Protein AF-A0A674K4E9-F1 (afdb_monomer_lite)

Foldseek 3Di:
DDDDDDDDDDPDPDVVVVVVVVVVCVVVVPPQPPPDLAACPDLVVLCVLCVSQVHHSVQQVVQPADPPPVPPCGSPGQDDPAAPVPDDPPDDHGAHPVNVQRYPVHDHPDDDPDDPVVVVCVVCVVVVVVVVVVVVCVVPPDDDPDDDDDDPDLNPQVVVPHDPVDDHDDDDDDDD

Organism: NCBI:txid2587831

Radius of gyration: 36.8 Å; chains: 1; bounding box: 87×37×95 Å

pLDDT: mean 77.24, std 19.27, range [30.05, 98.38]

InterPro domains:
  IPR008699 NADH dehydrogenase [ubiquinone] 1 beta subcomplex subunit 8 [PF05821] (41-176)
  IPR008699 NADH dehydrogenase [ubiquinone] 1 beta subcomplex subunit 8 [PTHR12840] (40-176)

Structure (mmCIF, N/CA/C/O backbone):
data_AF-A0A674K4E9-F1
#
_entry.id   AF-A0A674K4E9-F1
#
loop_
_atom_site.group_PDB
_atom_site.id
_atom_site.type_symbol
_atom_site.label_atom_id
_atom_site.label_alt_id
_atom_site.label_comp_id
_atom_site.label_asym_id
_atom_site.label_entity_id
_atom_site.label_seq_id
_atom_site.pdbx_PDB_ins_code
_atom_site.Cartn_x
_atom_site.Cartn_y
_atom_site.Cartn_z
_atom_site.occupancy
_atom_site.B_iso_or_equiv
_atom_site.auth_seq_id
_atom_site.auth_comp_id
_atom_site.auth_asym_id
_atom_site.auth_atom_id
_atom_site.pdbx_PDB_model_num
ATOM 1 N N . LEU A 1 1 ? 56.209 -7.543 24.452 1.00 41.62 1 LEU A N 1
ATOM 2 C CA . LEU A 1 1 ? 55.070 -8.383 24.880 1.00 41.62 1 LEU A CA 1
ATOM 3 C C . LEU A 1 1 ? 53.804 -7.558 24.667 1.00 41.62 1 LEU A C 1
ATOM 5 O O . LEU A 1 1 ? 53.484 -6.725 25.499 1.00 41.62 1 LEU A O 1
ATOM 9 N N . ALA A 1 2 ? 53.186 -7.684 23.493 1.00 30.05 2 ALA A N 1
ATOM 10 C CA . ALA A 1 2 ? 51.913 -7.050 23.157 1.00 30.05 2 ALA A CA 1
ATOM 11 C C . ALA A 1 2 ? 51.137 -7.984 22.217 1.00 30.05 2 ALA A C 1
ATOM 13 O O . ALA A 1 2 ? 51.723 -8.656 21.372 1.00 30.05 2 ALA A O 1
ATOM 14 N N . VAL A 1 3 ? 49.846 -8.071 22.500 1.00 39.75 3 VAL A N 1
ATOM 15 C CA . VAL A 1 3 ? 48.859 -9.106 22.167 1.00 39.75 3 VAL A CA 1
ATOM 16 C C . VAL A 1 3 ? 48.074 -8.715 20.900 1.00 39.75 3 VAL A C 1
ATOM 18 O O . VAL A 1 3 ? 48.131 -7.559 20.495 1.00 39.75 3 VAL A O 1
ATOM 21 N N . LEU A 1 4 ? 47.240 -9.652 20.411 1.00 34.41 4 LEU A N 1
ATOM 22 C CA . LEU A 1 4 ? 46.049 -9.507 19.536 1.00 34.41 4 LEU A CA 1
ATOM 23 C C . LEU A 1 4 ? 46.326 -9.838 18.058 1.00 34.41 4 LEU A C 1
ATOM 25 O O . LEU A 1 4 ? 47.346 -9.451 17.516 1.00 34.41 4 LEU A O 1
ATOM 29 N N . GLY A 1 5 ? 45.483 -10.555 17.317 1.00 30.77 5 GLY A N 1
ATOM 30 C CA . GLY A 1 5 ? 44.110 -11.005 17.529 1.00 30.77 5 GLY A CA 1
ATOM 31 C C . GLY A 1 5 ? 43.613 -11.687 16.238 1.00 30.77 5 GLY A C 1
ATOM 32 O O . GLY A 1 5 ? 44.251 -11.589 15.196 1.00 30.77 5 GLY A O 1
ATOM 33 N N . LYS A 1 6 ? 42.519 -12.440 16.341 1.00 36.50 6 LYS A N 1
ATOM 34 C CA . LYS A 1 6 ? 41.993 -13.402 15.357 1.00 36.50 6 LYS A CA 1
ATOM 35 C C . LYS A 1 6 ? 41.544 -12.793 14.015 1.00 36.50 6 LYS A C 1
ATOM 37 O O . LYS A 1 6 ? 41.179 -11.627 13.935 1.00 36.50 6 LYS A O 1
ATOM 42 N N . GLY A 1 7 ? 41.563 -13.653 12.995 1.00 35.44 7 GLY A N 1
ATOM 43 C CA . GLY A 1 7 ? 41.428 -13.341 11.578 1.00 35.44 7 GLY A CA 1
ATOM 44 C C . GLY A 1 7 ? 40.031 -13.015 11.046 1.00 35.44 7 GLY A C 1
ATOM 45 O O . GLY A 1 7 ? 39.009 -13.468 11.554 1.00 35.44 7 GLY A O 1
ATOM 46 N N . TYR A 1 8 ? 40.070 -12.287 9.935 1.00 32.56 8 TYR A N 1
ATOM 47 C CA . TYR A 1 8 ? 39.061 -12.200 8.887 1.00 32.56 8 TYR A CA 1
ATOM 48 C C . TYR A 1 8 ? 39.758 -12.611 7.585 1.00 32.56 8 TYR A C 1
ATOM 50 O O . TYR A 1 8 ? 40.782 -12.027 7.233 1.00 32.56 8 TYR A O 1
ATOM 58 N N . ILE A 1 9 ? 39.248 -13.636 6.899 1.00 30.81 9 ILE A N 1
ATOM 59 C CA . ILE A 1 9 ? 39.742 -14.063 5.584 1.00 30.81 9 ILE A CA 1
ATOM 60 C C . ILE A 1 9 ? 38.787 -13.475 4.538 1.00 30.81 9 ILE A C 1
ATOM 62 O O . ILE A 1 9 ? 37.666 -13.973 4.419 1.00 30.81 9 ILE A O 1
ATOM 66 N N . PRO A 1 10 ? 39.166 -12.428 3.786 1.00 38.94 10 PRO A N 1
ATOM 67 C CA . PRO A 1 10 ? 38.420 -12.041 2.600 1.00 38.94 10 PRO A CA 1
ATOM 68 C C . PRO A 1 10 ? 38.694 -13.064 1.490 1.00 38.94 10 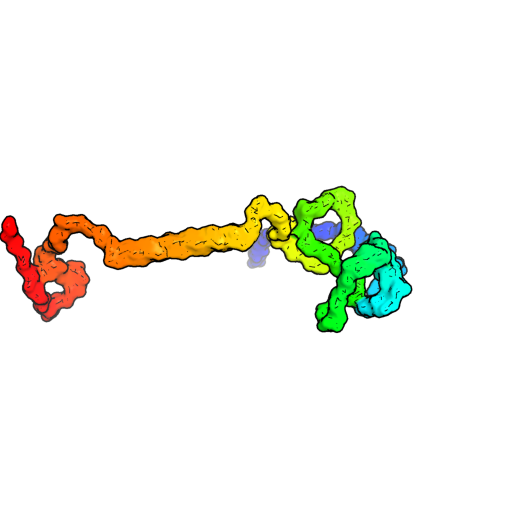PRO A C 1
ATOM 70 O O . PRO A 1 10 ? 39.846 -13.303 1.125 1.00 38.94 10 PRO A O 1
ATOM 73 N N . TYR A 1 11 ? 37.637 -13.677 0.955 1.00 38.78 11 TYR A N 1
ATOM 74 C CA . TYR A 1 11 ? 37.695 -14.426 -0.301 1.00 38.78 11 TYR A CA 1
ATOM 75 C C . TYR A 1 11 ? 38.061 -13.446 -1.428 1.00 38.78 11 TYR A C 1
ATOM 77 O O . TYR A 1 11 ? 37.198 -12.784 -1.997 1.00 38.78 11 TYR A O 1
ATOM 85 N N . PHE A 1 12 ? 39.352 -13.324 -1.728 1.00 39.97 12 PHE A N 1
ATOM 86 C CA . PHE A 1 12 ? 39.821 -12.714 -2.967 1.00 39.97 12 PHE A CA 1
ATOM 87 C C . PHE A 1 12 ? 39.653 -13.748 -4.091 1.00 39.97 12 PHE A C 1
ATOM 89 O O . PHE A 1 12 ? 40.220 -14.841 -3.978 1.00 39.97 12 PHE A O 1
ATOM 96 N N . PRO A 1 13 ? 38.901 -13.461 -5.172 1.00 47.72 13 PRO A N 1
ATOM 97 C CA . PRO A 1 13 ? 38.946 -14.309 -6.355 1.00 47.72 13 PRO A CA 1
ATOM 98 C C . PRO A 1 13 ? 40.393 -14.353 -6.856 1.00 47.72 13 PRO A C 1
ATOM 100 O O . PRO A 1 13 ? 41.092 -13.337 -6.868 1.00 47.72 13 PRO A O 1
ATOM 103 N N . SER A 1 14 ? 40.873 -15.552 -7.192 1.00 46.53 14 SER A N 1
ATOM 104 C CA . SER A 1 14 ? 42.271 -15.765 -7.563 1.00 46.53 14 SER A CA 1
ATOM 105 C C . SER A 1 14 ? 42.667 -14.845 -8.721 1.00 46.53 14 SER A C 1
ATOM 107 O O . SER A 1 14 ? 41.886 -14.614 -9.647 1.00 46.53 14 SER A O 1
ATOM 109 N N . ALA A 1 15 ? 43.900 -14.333 -8.694 1.00 52.50 15 ALA A N 1
ATOM 110 C CA . ALA A 1 15 ? 44.432 -13.449 -9.734 1.00 52.50 15 ALA A CA 1
ATOM 111 C C . ALA A 1 15 ? 44.303 -14.040 -11.154 1.00 52.50 15 ALA A C 1
ATOM 113 O O . ALA A 1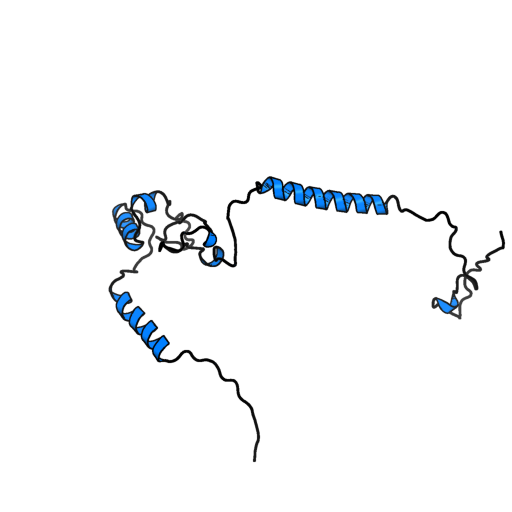 15 ? 44.247 -13.297 -12.126 1.00 52.50 15 ALA A O 1
ATOM 114 N N . ALA A 1 16 ? 44.190 -15.367 -11.273 1.00 51.38 16 ALA A N 1
ATOM 115 C CA . ALA A 1 16 ? 43.938 -16.062 -12.528 1.00 51.38 16 ALA A CA 1
ATOM 116 C C . ALA A 1 16 ? 42.543 -15.777 -13.119 1.00 51.38 16 ALA A C 1
ATOM 118 O O . ALA A 1 16 ? 42.418 -15.669 -14.334 1.00 51.38 16 ALA A O 1
ATOM 119 N N . LEU A 1 17 ? 41.495 -15.630 -12.300 1.00 51.78 17 LEU A N 1
ATOM 120 C CA . LEU A 1 17 ? 40.153 -15.284 -12.791 1.00 51.78 17 LEU A CA 1
ATOM 121 C C . LEU A 1 17 ? 40.091 -13.829 -13.258 1.00 51.78 17 LEU A C 1
ATOM 123 O O . LEU A 1 17 ? 39.547 -13.555 -14.324 1.00 51.78 17 LEU A O 1
ATOM 127 N N . LEU A 1 18 ? 40.723 -12.922 -12.508 1.00 53.28 18 LEU A N 1
ATOM 128 C CA . LEU A 1 18 ? 40.862 -11.521 -12.909 1.00 53.28 18 LEU A CA 1
ATOM 129 C C . LEU A 1 18 ? 41.667 -11.397 -14.205 1.00 53.28 18 LEU A C 1
ATOM 131 O O . LEU A 1 18 ? 41.231 -10.711 -15.120 1.00 53.28 18 LEU A O 1
ATOM 135 N N . TYR A 1 19 ? 42.778 -12.124 -14.330 1.00 52.41 19 TYR A N 1
ATOM 136 C CA . TYR A 1 19 ? 43.624 -12.096 -15.523 1.00 52.41 19 TYR A CA 1
ATOM 137 C C . TYR A 1 19 ? 42.926 -12.660 -16.768 1.00 52.41 19 TYR A C 1
ATOM 139 O O . TYR A 1 19 ? 43.069 -12.095 -17.848 1.00 52.41 19 TYR A O 1
ATOM 147 N N . ASN A 1 20 ? 42.119 -13.718 -16.628 1.00 52.25 20 ASN A N 1
ATOM 148 C CA . ASN A 1 20 ? 41.331 -14.256 -17.741 1.00 52.25 20 A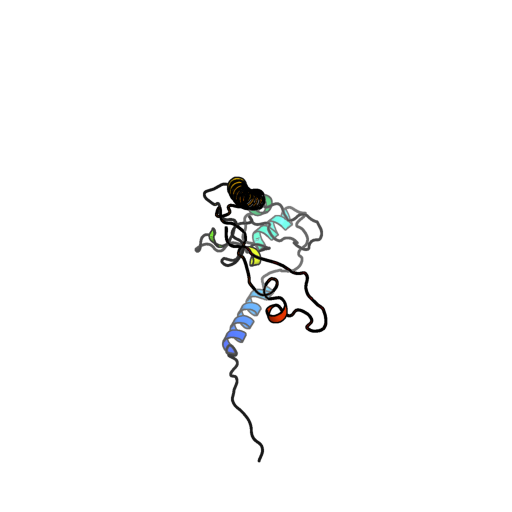SN A CA 1
ATOM 149 C C . ASN A 1 20 ? 40.220 -13.293 -18.184 1.00 52.25 20 ASN A C 1
ATOM 151 O O . ASN A 1 20 ? 40.018 -13.121 -19.382 1.00 52.25 20 ASN A O 1
ATOM 155 N N . TYR A 1 21 ? 39.561 -12.611 -17.240 1.00 51.88 21 TYR A N 1
ATOM 156 C CA . TYR A 1 21 ? 38.566 -11.578 -17.550 1.00 51.88 21 TYR A CA 1
ATOM 157 C C . TYR A 1 21 ? 39.208 -10.357 -18.231 1.00 51.88 21 TYR A C 1
ATOM 159 O O . TYR A 1 21 ? 38.671 -9.780 -19.173 1.00 51.88 21 TYR A O 1
ATOM 167 N N . GLN A 1 22 ? 40.409 -9.981 -17.788 1.00 49.19 22 GLN A N 1
ATOM 168 C CA . GLN A 1 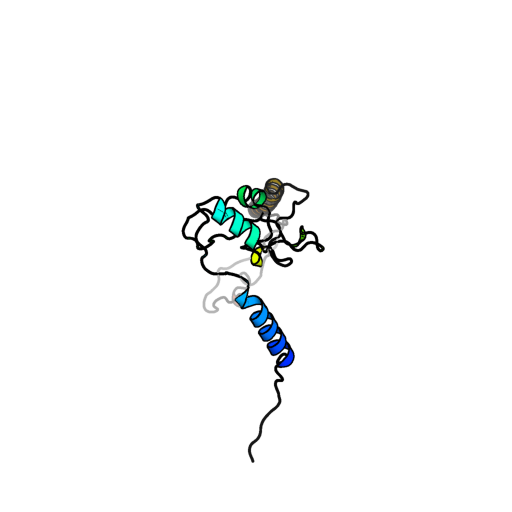22 ? 41.162 -8.863 -18.354 1.00 49.19 22 GLN A CA 1
ATOM 169 C C . GLN A 1 22 ? 41.742 -9.197 -19.736 1.00 49.19 22 GLN A C 1
ATOM 171 O O . GLN A 1 22 ? 41.758 -8.330 -20.608 1.00 49.19 22 GLN A O 1
ATOM 176 N N . GLN A 1 23 ? 42.158 -10.449 -19.970 1.00 46.81 23 GLN A N 1
ATOM 177 C CA . GLN A 1 23 ? 42.568 -10.924 -21.294 1.00 46.81 23 GLN A CA 1
ATOM 178 C C . GLN A 1 23 ? 41.386 -11.021 -22.265 1.00 46.81 23 GLN A C 1
ATOM 180 O O . GLN A 1 23 ? 41.528 -10.577 -23.402 1.00 46.81 23 GLN A O 1
ATOM 185 N N . SER A 1 24 ? 40.217 -11.529 -21.851 1.00 47.22 24 SER A N 1
ATOM 186 C CA . SER A 1 24 ? 39.048 -11.598 -22.742 1.00 47.22 24 SER A CA 1
ATOM 187 C C . SER A 1 24 ? 38.586 -10.212 -23.194 1.00 47.22 24 SER A C 1
ATOM 189 O O . SER A 1 24 ? 38.276 -10.023 -24.366 1.00 47.22 24 SER A O 1
ATOM 191 N N . LEU A 1 25 ? 38.613 -9.218 -22.300 1.00 49.38 25 LEU A N 1
ATOM 192 C CA . LEU A 1 25 ? 38.272 -7.833 -22.640 1.00 49.38 25 LEU A CA 1
ATOM 193 C C . LEU A 1 25 ? 39.285 -7.195 -23.609 1.00 49.38 25 LEU A C 1
ATOM 195 O O . LEU A 1 25 ? 38.886 -6.460 -24.509 1.00 49.38 25 LEU A O 1
ATOM 199 N N . TRP A 1 26 ? 40.576 -7.520 -23.481 1.00 42.19 26 TRP A N 1
ATOM 200 C CA . TRP A 1 26 ? 41.636 -7.024 -24.373 1.00 42.19 26 TRP A CA 1
ATOM 201 C C . TRP A 1 26 ? 41.532 -7.550 -25.811 1.00 42.19 26 TRP A C 1
ATOM 203 O O . TRP A 1 26 ? 41.872 -6.828 -26.746 1.00 42.19 26 TRP A O 1
ATOM 213 N N . TYR A 1 27 ? 41.054 -8.784 -26.004 1.00 48.56 27 TYR A N 1
ATOM 214 C CA . TYR A 1 27 ? 40.852 -9.360 -27.341 1.00 48.56 27 TYR A CA 1
ATOM 215 C C . TYR A 1 27 ? 39.583 -8.848 -28.041 1.00 48.56 27 TYR A C 1
ATOM 217 O O . TYR A 1 27 ? 39.519 -8.872 -29.267 1.00 48.56 27 TYR A O 1
ATOM 225 N N . ILE A 1 28 ? 38.591 -8.363 -27.288 1.00 50.09 28 ILE A N 1
ATOM 226 C CA . ILE A 1 28 ? 37.315 -7.864 -27.829 1.00 50.09 28 ILE A CA 1
ATOM 227 C C . ILE A 1 28 ? 37.407 -6.369 -28.188 1.00 50.09 28 ILE A C 1
ATOM 229 O O . ILE A 1 28 ? 36.901 -5.947 -29.230 1.00 50.09 28 ILE A O 1
ATOM 233 N N . ALA A 1 29 ? 38.115 -5.579 -27.373 1.00 41.97 29 ALA A N 1
ATOM 234 C CA . ALA A 1 29 ? 38.177 -4.119 -27.471 1.00 41.97 29 ALA A CA 1
ATOM 235 C C . ALA A 1 29 ? 38.582 -3.522 -28.843 1.00 41.97 29 ALA A C 1
ATOM 237 O O . ALA A 1 29 ? 37.990 -2.514 -29.215 1.00 41.97 29 ALA A O 1
ATOM 238 N N . PRO A 1 30 ? 39.523 -4.084 -29.633 1.00 45.62 30 PRO A N 1
ATOM 239 C CA . PRO A 1 30 ? 39.951 -3.446 -30.883 1.00 45.62 30 PRO A CA 1
ATOM 240 C C . PRO A 1 30 ? 39.080 -3.783 -32.108 1.00 45.62 30 PRO A C 1
ATOM 242 O O . PRO A 1 30 ? 39.371 -3.300 -33.199 1.00 45.62 30 PRO A O 1
ATOM 245 N N . THR A 1 31 ? 38.041 -4.620 -31.969 1.00 47.25 31 THR A N 1
ATOM 246 C CA . THR A 1 31 ? 37.191 -5.055 -33.104 1.00 47.25 31 THR A CA 1
ATOM 247 C C . THR A 1 31 ? 35.798 -4.432 -33.127 1.00 47.25 31 THR A C 1
ATOM 249 O O . THR A 1 31 ? 35.135 -4.466 -34.163 1.00 47.25 31 THR A O 1
ATOM 252 N N . ILE A 1 32 ? 35.357 -3.838 -32.019 1.00 50.34 32 ILE A N 1
ATOM 253 C CA . ILE A 1 32 ? 34.048 -3.197 -31.918 1.00 50.34 32 ILE A CA 1
ATOM 254 C C . ILE A 1 32 ? 34.282 -1.692 -31.966 1.00 50.34 32 ILE A C 1
ATOM 256 O O . ILE A 1 32 ? 34.794 -1.112 -31.013 1.00 50.34 32 ILE A O 1
ATOM 260 N N . ASN A 1 33 ? 33.917 -1.066 -33.086 1.00 50.47 33 ASN A N 1
ATOM 261 C CA . ASN A 1 33 ? 33.867 0.386 -33.200 1.00 50.47 33 ASN A CA 1
ATOM 262 C C . ASN A 1 33 ? 32.712 0.873 -32.301 1.00 50.47 33 ASN A C 1
ATOM 264 O O . ASN A 1 33 ? 31.558 0.918 -32.716 1.00 50.47 33 ASN A O 1
ATOM 268 N N . PHE A 1 34 ? 33.008 1.091 -31.018 1.00 48.81 34 PHE A N 1
ATOM 269 C CA . PHE A 1 34 ? 32.069 1.580 -29.999 1.00 48.81 34 PHE A CA 1
ATOM 270 C C . PHE A 1 34 ? 32.059 3.119 -29.941 1.00 48.81 34 PHE A C 1
ATOM 272 O O . PHE A 1 34 ? 31.558 3.695 -28.979 1.00 48.81 34 PHE A O 1
ATOM 279 N N . GLU A 1 35 ? 32.667 3.781 -30.928 1.00 48.91 35 GLU A N 1
ATOM 280 C CA . GLU A 1 35 ? 32.723 5.235 -31.010 1.00 48.91 35 GLU A CA 1
ATOM 281 C C . GLU A 1 35 ? 31.434 5.786 -31.630 1.00 48.91 35 GLU A C 1
ATOM 283 O O . GLU A 1 35 ? 31.061 5.428 -32.743 1.00 48.91 35 GLU A O 1
ATOM 288 N N . GLU A 1 36 ? 30.816 6.666 -30.839 1.00 48.06 36 GLU A N 1
ATOM 289 C CA . GLU A 1 36 ? 29.712 7.587 -31.128 1.00 48.06 36 GLU A CA 1
ATOM 290 C C . GLU A 1 36 ? 28.295 6.982 -31.159 1.00 48.06 36 GLU A C 1
ATOM 292 O O . GLU A 1 36 ? 27.881 6.291 -32.080 1.00 48.06 36 GLU A O 1
ATOM 297 N N . CYS A 1 37 ? 27.570 7.271 -30.068 1.00 49.72 37 CYS A N 1
ATOM 298 C CA . CYS A 1 37 ? 26.136 7.075 -29.867 1.00 49.72 37 CYS A CA 1
ATOM 299 C C . CYS A 1 37 ? 25.414 8.359 -30.300 1.00 49.72 37 CYS A C 1
ATOM 301 O O . CYS A 1 37 ? 25.145 9.221 -29.455 1.00 49.72 37 CYS A O 1
ATOM 303 N N . PHE A 1 38 ? 25.188 8.548 -31.592 1.00 49.56 38 PHE A N 1
ATOM 304 C CA . PHE A 1 38 ? 24.516 9.741 -32.089 1.00 49.56 38 PHE A CA 1
ATOM 305 C C . PHE A 1 38 ? 23.310 9.313 -32.915 1.00 49.56 38 PHE A C 1
ATOM 307 O O . PHE A 1 38 ? 23.496 8.914 -34.058 1.00 49.56 38 PHE A O 1
ATOM 314 N N . ASN A 1 39 ? 22.117 9.467 -32.318 1.00 57.50 39 ASN A N 1
ATOM 315 C CA . ASN A 1 39 ? 20.809 9.063 -32.844 1.00 57.50 39 ASN A CA 1
ATOM 316 C C . ASN A 1 39 ? 20.797 8.939 -34.373 1.00 57.50 39 ASN A C 1
ATOM 318 O O . ASN A 1 39 ? 20.896 9.946 -35.083 1.00 57.50 39 ASN A O 1
ATOM 322 N N . ASP A 1 40 ? 20.707 7.692 -34.844 1.00 58.91 40 ASP A N 1
ATOM 323 C CA . ASP A 1 40 ? 20.739 7.262 -36.246 1.00 58.91 40 ASP A CA 1
ATOM 324 C C . ASP A 1 40 ? 19.692 7.997 -37.107 1.00 58.91 40 ASP A C 1
ATOM 326 O O . ASP A 1 40 ? 18.561 7.538 -37.331 1.00 58.91 40 ASP A O 1
ATOM 330 N N . ARG A 1 41 ? 20.065 9.171 -37.625 1.00 64.62 41 ARG A N 1
ATOM 331 C CA . ARG A 1 41 ? 19.189 9.992 -38.473 1.00 64.62 41 ARG A CA 1
ATOM 332 C C . ARG A 1 41 ? 19.141 9.479 -39.908 1.00 64.62 41 ARG A C 1
ATOM 334 O O . ARG A 1 41 ? 18.147 9.723 -40.597 1.00 64.62 41 ARG A O 1
ATOM 341 N N . THR A 1 42 ? 20.179 8.780 -40.375 1.00 77.81 42 THR A N 1
ATOM 342 C CA . THR A 1 42 ? 20.226 8.243 -41.742 1.00 77.81 42 THR A CA 1
ATOM 343 C C . THR A 1 42 ? 19.886 6.743 -41.804 1.00 77.81 42 THR A C 1
ATOM 345 O O . THR A 1 42 ? 20.204 5.991 -40.883 1.00 77.81 42 THR A O 1
ATOM 348 N N . PRO A 1 43 ? 19.269 6.258 -42.905 1.00 79.81 43 PRO A N 1
ATOM 349 C CA . PRO A 1 43 ? 18.981 4.829 -43.081 1.00 79.81 43 PRO A CA 1
ATOM 350 C C . PRO A 1 43 ? 20.234 3.938 -43.111 1.00 79.81 43 PRO A C 1
ATOM 352 O O . PRO A 1 43 ? 20.170 2.762 -42.762 1.00 79.81 43 PRO A O 1
ATOM 355 N N . GLU A 1 44 ? 21.375 4.485 -43.540 1.00 78.88 44 GLU A N 1
ATOM 356 C CA . GLU A 1 44 ? 22.645 3.755 -43.607 1.00 78.88 44 GLU A CA 1
ATOM 357 C C . GLU A 1 44 ? 23.260 3.557 -42.214 1.00 78.88 44 GLU A C 1
ATOM 359 O O . GLU A 1 44 ? 23.697 2.449 -41.895 1.00 78.88 44 GLU A O 1
ATOM 364 N N . GLU A 1 45 ? 23.234 4.595 -41.370 1.00 77.12 45 GLU A N 1
ATOM 365 C CA . GLU A 1 45 ? 23.650 4.523 -39.961 1.00 77.12 45 GLU A CA 1
ATOM 366 C C . GLU A 1 45 ? 22.756 3.550 -39.187 1.00 77.12 45 GLU A C 1
ATOM 368 O O . GLU A 1 45 ? 23.260 2.640 -38.530 1.00 77.12 45 GLU A O 1
ATOM 373 N N . ARG A 1 46 ? 21.439 3.604 -39.417 1.00 76.44 46 ARG A N 1
ATOM 374 C CA . ARG A 1 46 ? 20.482 2.654 -38.838 1.00 76.44 46 ARG A CA 1
ATOM 375 C C . ARG A 1 46 ? 20.774 1.202 -39.213 1.00 76.44 46 ARG A C 1
ATOM 377 O O . ARG A 1 46 ? 20.726 0.311 -38.366 1.00 76.44 46 ARG A O 1
ATOM 384 N N . ALA A 1 47 ? 21.102 0.936 -40.478 1.00 79.56 47 ALA A N 1
ATOM 385 C CA . ALA A 1 47 ? 21.467 -0.409 -40.918 1.00 79.56 47 ALA A CA 1
ATOM 386 C C . ALA A 1 47 ? 22.782 -0.890 -40.274 1.00 79.56 47 ALA A C 1
ATOM 388 O O . ALA A 1 47 ? 22.938 -2.082 -39.981 1.00 79.56 47 ALA A O 1
ATOM 389 N N . ALA A 1 48 ? 23.720 0.026 -40.021 1.00 81.81 48 ALA A N 1
ATOM 390 C CA . ALA A 1 48 ? 24.944 -0.263 -39.283 1.00 81.81 48 ALA A CA 1
ATOM 391 C C . ALA A 1 48 ? 24.672 -0.524 -37.788 1.00 81.81 48 ALA A C 1
ATOM 393 O O . ALA A 1 48 ? 25.233 -1.479 -37.242 1.00 81.81 48 ALA A O 1
ATOM 394 N N . ALA A 1 49 ? 23.778 0.237 -37.150 1.00 79.06 49 ALA A N 1
ATOM 395 C CA . ALA A 1 49 ? 23.352 0.033 -35.766 1.00 79.06 49 ALA A CA 1
ATOM 396 C C . ALA A 1 49 ? 22.596 -1.292 -35.585 1.00 79.06 49 ALA A C 1
ATOM 398 O O . ALA A 1 49 ? 22.950 -2.096 -34.720 1.00 79.06 49 ALA A O 1
ATOM 399 N N . ALA A 1 50 ? 21.654 -1.616 -36.473 1.00 81.81 50 ALA A N 1
ATOM 400 C CA . ALA A 1 50 ? 20.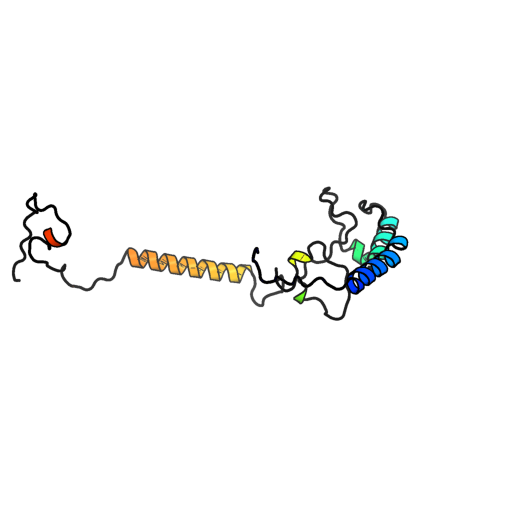978 -2.915 -36.472 1.00 81.81 50 ALA A CA 1
ATOM 401 C C . ALA A 1 50 ? 21.990 -4.073 -36.555 1.00 81.81 50 ALA A C 1
ATOM 403 O O . ALA A 1 50 ? 21.930 -5.032 -35.782 1.00 81.81 50 ALA A O 1
ATOM 404 N N . LYS A 1 51 ? 23.006 -3.943 -37.420 1.00 84.62 51 LYS A N 1
ATOM 405 C CA . LYS A 1 51 ? 24.097 -4.921 -37.527 1.00 84.62 51 LYS A CA 1
ATOM 406 C C . LYS A 1 51 ? 24.972 -4.979 -36.267 1.00 84.62 51 LYS A C 1
ATOM 408 O O . LYS A 1 51 ? 25.394 -6.075 -35.897 1.00 84.62 51 LYS A O 1
ATOM 413 N N . LYS A 1 52 ? 25.232 -3.843 -35.606 1.00 83.44 52 LYS A N 1
ATOM 414 C CA . LYS A 1 52 ? 25.984 -3.747 -34.337 1.00 83.44 52 LYS A CA 1
ATOM 415 C C . LYS A 1 52 ? 25.304 -4.532 -33.212 1.00 83.44 52 LYS A C 1
ATOM 417 O O . LYS A 1 52 ? 26.002 -5.176 -32.435 1.00 83.44 52 LYS A O 1
ATOM 422 N N . TYR A 1 53 ? 23.973 -4.523 -33.160 1.00 80.06 53 TYR A N 1
ATOM 423 C CA . TYR A 1 53 ? 23.180 -5.247 -32.157 1.00 80.06 53 TYR A CA 1
ATOM 424 C C . TYR A 1 53 ? 22.692 -6.628 -32.620 1.00 80.06 53 TYR A C 1
ATOM 426 O O . TYR A 1 53 ? 21.867 -7.240 -31.947 1.00 80.06 53 TYR A O 1
ATOM 434 N N . ASN A 1 54 ? 23.196 -7.138 -33.751 1.00 83.00 54 ASN A N 1
ATOM 435 C CA . ASN A 1 54 ? 22.795 -8.428 -34.322 1.00 83.00 54 ASN A CA 1
ATOM 436 C C . ASN A 1 54 ? 21.281 -8.548 -34.612 1.00 83.00 54 ASN A C 1
ATOM 438 O O . ASN A 1 54 ? 20.737 -9.652 -34.590 1.00 83.00 54 ASN A O 1
ATOM 442 N N . MET A 1 55 ? 20.612 -7.436 -34.924 1.00 80.44 55 MET A N 1
ATOM 443 C CA . MET A 1 55 ? 19.187 -7.386 -35.262 1.00 80.44 55 MET A CA 1
ATOM 444 C C . MET A 1 55 ? 18.972 -7.164 -36.762 1.00 80.44 55 MET A C 1
ATOM 446 O O . MET A 1 55 ? 19.884 -6.764 -37.494 1.00 80.44 55 MET A O 1
ATOM 450 N N . ARG A 1 56 ? 17.758 -7.438 -37.244 1.00 84.38 56 ARG A N 1
ATOM 451 C CA . ARG A 1 56 ? 17.367 -7.050 -38.604 1.00 84.38 56 ARG A CA 1
ATOM 452 C C . ARG A 1 56 ? 17.117 -5.546 -38.639 1.00 84.38 56 ARG A C 1
ATOM 454 O O . ARG A 1 56 ? 16.743 -4.953 -37.634 1.00 84.38 56 ARG A O 1
ATOM 461 N N . VAL A 1 57 ? 17.316 -4.942 -39.809 1.00 81.25 57 VAL A N 1
ATOM 462 C CA . VAL A 1 57 ? 17.041 -3.510 -40.005 1.00 81.25 57 VAL A CA 1
ATOM 463 C C . VAL A 1 57 ? 15.557 -3.218 -39.777 1.00 81.25 57 VAL A C 1
ATOM 465 O O . VAL A 1 57 ? 15.242 -2.249 -39.109 1.00 81.25 57 VAL A O 1
ATOM 468 N N . GLU A 1 58 ? 14.676 -4.107 -40.246 1.00 79.62 58 GLU A N 1
ATOM 469 C CA . GLU A 1 58 ? 13.220 -4.024 -40.053 1.00 79.62 58 GLU A CA 1
ATOM 470 C C . GLU A 1 58 ? 12.845 -4.031 -38.565 1.00 79.62 58 GLU A C 1
ATOM 472 O O . GLU A 1 58 ? 12.161 -3.126 -38.108 1.00 79.62 58 GLU A O 1
ATOM 477 N N . ASP A 1 59 ? 13.377 -4.982 -37.786 1.00 80.06 59 ASP A N 1
ATOM 478 C CA . ASP A 1 59 ? 13.110 -5.054 -36.345 1.00 80.06 59 ASP A CA 1
ATOM 479 C C . ASP A 1 59 ? 13.584 -3.771 -35.635 1.00 80.06 59 ASP A C 1
ATOM 481 O O . ASP A 1 59 ? 12.887 -3.236 -34.784 1.00 80.06 59 ASP A O 1
ATOM 485 N N . TYR A 1 60 ? 14.749 -3.231 -36.012 1.00 72.38 60 TYR A N 1
ATOM 486 C CA . TYR A 1 60 ? 15.259 -1.968 -35.463 1.00 72.38 60 TYR A CA 1
ATOM 487 C C . TYR A 1 60 ? 14.414 -0.745 -35.872 1.00 72.38 60 TYR A C 1
ATOM 489 O O . TYR A 1 60 ? 14.393 0.248 -35.155 1.00 72.38 60 TYR A O 1
ATOM 497 N N . GLU A 1 61 ? 13.733 -0.789 -37.020 1.00 64.44 61 GLU A N 1
ATOM 498 C CA . GLU A 1 61 ? 12.811 0.264 -37.464 1.00 64.44 61 GLU A CA 1
ATOM 499 C C . GLU A 1 61 ? 11.453 0.186 -36.763 1.00 64.44 61 GLU A C 1
ATOM 501 O O . GLU A 1 61 ? 10.904 1.226 -36.396 1.00 64.44 61 GLU A O 1
ATOM 506 N N . ASP A 1 62 ? 10.939 -1.028 -36.551 1.00 64.06 62 ASP A N 1
ATOM 507 C CA . ASP A 1 62 ? 9.690 -1.284 -35.828 1.00 64.06 62 ASP A CA 1
ATOM 508 C C . ASP A 1 62 ? 9.815 -0.911 -34.343 1.00 64.06 62 ASP A C 1
ATOM 510 O O . ASP A 1 62 ? 8.893 -0.351 -33.742 1.00 64.06 62 ASP A O 1
ATOM 514 N N . TYR A 1 63 ? 10.981 -1.172 -33.751 1.00 60.38 63 TYR A N 1
ATOM 515 C CA . TYR A 1 63 ? 11.363 -0.651 -32.445 1.00 60.38 63 TYR A CA 1
ATOM 516 C C . TYR A 1 63 ? 11.813 0.801 -32.593 1.00 60.38 63 TYR A C 1
ATOM 518 O O . TYR A 1 63 ? 13.009 1.074 -32.528 1.00 60.38 63 TYR A O 1
ATOM 526 N N . GLU A 1 64 ? 10.860 1.716 -32.814 1.00 64.50 64 GLU A N 1
ATOM 527 C CA . GLU A 1 64 ? 11.101 3.164 -32.898 1.00 64.50 64 GLU A CA 1
ATOM 528 C C . GLU A 1 64 ? 12.273 3.576 -31.987 1.00 64.50 64 GLU A C 1
ATOM 530 O O . GLU A 1 64 ? 12.202 3.322 -30.771 1.00 64.50 64 GLU A O 1
ATOM 535 N N . PRO A 1 65 ? 13.344 4.180 -32.544 1.00 67.56 65 PRO A N 1
ATOM 536 C CA . PRO A 1 65 ? 14.453 4.670 -31.744 1.00 67.56 65 PRO A CA 1
ATOM 537 C C . PRO A 1 65 ? 13.924 5.511 -30.586 1.00 67.56 65 PRO A C 1
ATOM 539 O O . PRO A 1 65 ? 12.900 6.194 -30.717 1.00 67.56 65 PRO A O 1
ATOM 542 N N . HIS A 1 66 ? 14.598 5.445 -29.436 1.00 70.25 66 HIS A N 1
ATOM 543 C CA . HIS A 1 66 ? 14.222 6.293 -28.312 1.00 70.25 66 HIS A CA 1
ATOM 544 C C . HIS A 1 66 ? 14.122 7.750 -28.789 1.00 70.25 66 HIS A C 1
ATOM 546 O O . HIS A 1 66 ? 14.998 8.192 -29.533 1.00 70.25 66 HIS A O 1
ATOM 552 N N . PRO A 1 67 ? 13.068 8.489 -28.396 1.00 71.50 67 PRO A N 1
ATOM 553 C CA . PRO A 1 67 ? 12.920 9.871 -28.822 1.00 71.50 67 PRO A CA 1
ATOM 554 C C . PRO A 1 67 ? 14.172 10.676 -28.451 1.00 71.50 67 PRO A C 1
ATOM 556 O O . PRO A 1 67 ? 14.776 10.447 -27.396 1.00 71.50 67 PRO A O 1
ATOM 559 N N . ASP A 1 68 ? 14.547 11.608 -29.333 1.00 68.44 68 ASP A N 1
ATOM 560 C CA . ASP A 1 68 ? 15.701 12.513 -29.222 1.00 68.44 68 ASP A CA 1
ATOM 561 C C . ASP A 1 68 ? 15.499 13.558 -28.100 1.00 68.44 68 ASP A C 1
ATOM 563 O O . ASP A 1 68 ? 15.582 14.765 -28.316 1.00 68.44 68 ASP A O 1
ATOM 567 N N . ASP A 1 69 ? 15.206 13.102 -26.884 1.00 73.31 69 ASP A N 1
ATOM 568 C CA . ASP A 1 69 ? 14.881 13.937 -25.724 1.00 73.31 69 ASP A CA 1
ATOM 569 C C . ASP A 1 69 ? 16.131 14.275 -24.878 1.00 73.31 69 ASP A C 1
ATOM 571 O O . ASP A 1 69 ? 16.014 14.682 -23.722 1.00 73.31 69 ASP A O 1
ATOM 575 N N . ASP A 1 70 ? 17.341 14.052 -25.410 1.00 65.88 70 ASP A N 1
ATOM 576 C CA . ASP A 1 70 ? 18.635 14.212 -24.716 1.00 65.88 70 ASP A CA 1
ATOM 577 C C . ASP A 1 70 ? 18.756 13.427 -23.385 1.00 65.88 70 ASP A C 1
ATOM 579 O O . ASP A 1 70 ? 19.626 13.690 -22.555 1.00 65.88 70 ASP A O 1
ATOM 583 N N . ILE A 1 71 ? 17.920 12.400 -23.179 1.00 73.19 71 ILE A N 1
ATOM 584 C CA . ILE A 1 71 ? 17.918 11.552 -21.968 1.00 73.19 71 ILE A CA 1
ATOM 585 C C . ILE A 1 71 ? 19.138 10.600 -21.935 1.00 73.19 71 ILE A C 1
ATOM 587 O O . ILE A 1 71 ? 19.427 9.975 -20.915 1.00 73.19 71 ILE A O 1
ATOM 591 N N . GLY A 1 72 ? 19.903 10.528 -23.031 1.00 77.62 72 GLY A N 1
ATOM 592 C CA . GLY A 1 72 ? 21.154 9.769 -23.113 1.00 77.62 72 GLY A CA 1
ATOM 593 C C . GLY A 1 72 ? 20.994 8.300 -23.512 1.00 77.62 72 GLY A C 1
ATOM 594 O O . GLY A 1 72 ? 21.904 7.515 -23.261 1.00 77.62 72 GLY A O 1
ATOM 595 N N . TYR A 1 73 ? 19.866 7.925 -24.127 1.00 76.12 73 TYR A N 1
ATOM 596 C CA . TYR A 1 73 ? 19.668 6.580 -24.686 1.00 76.12 73 TYR A CA 1
ATOM 597 C C . TYR A 1 73 ? 20.604 6.300 -25.877 1.00 76.12 73 TYR A C 1
ATOM 599 O O . TYR A 1 73 ? 21.143 5.199 -25.981 1.00 76.12 73 TYR A O 1
ATOM 607 N N . GLY A 1 74 ? 20.841 7.304 -26.734 1.00 78.31 74 GLY A N 1
ATOM 608 C CA . GLY A 1 74 ? 21.621 7.154 -27.967 1.00 78.31 74 GLY A CA 1
ATOM 609 C C . GLY A 1 74 ? 20.987 6.148 -28.933 1.00 78.31 74 GLY A C 1
ATOM 610 O O . GLY A 1 74 ? 19.777 5.935 -28.907 1.00 78.31 74 GLY A O 1
ATOM 611 N N . ASP A 1 75 ? 21.825 5.448 -29.699 1.00 78.31 75 ASP A N 1
ATOM 612 C CA . ASP A 1 75 ? 21.421 4.422 -30.680 1.00 78.31 75 ASP A CA 1
ATOM 613 C C . ASP A 1 75 ? 21.056 3.068 -30.042 1.00 78.31 75 ASP A C 1
ATOM 615 O O . ASP A 1 75 ? 21.241 2.002 -30.635 1.00 78.31 75 ASP A O 1
ATOM 619 N N . TYR A 1 76 ? 20.629 3.060 -28.776 1.00 81.06 76 TYR A N 1
ATOM 620 C CA . TYR A 1 76 ? 20.235 1.818 -28.121 1.00 81.06 76 TYR A CA 1
ATOM 621 C C . TYR A 1 76 ? 18.851 1.375 -28.615 1.00 81.06 76 TYR A C 1
ATOM 623 O O . TYR A 1 76 ? 17.928 2.191 -28.638 1.00 81.06 76 TYR A O 1
ATOM 631 N N . PRO A 1 77 ? 18.655 0.094 -28.975 1.00 81.69 77 PRO A N 1
ATOM 632 C CA . PRO A 1 77 ? 17.366 -0.368 -29.464 1.00 81.69 77 PRO A CA 1
ATOM 633 C C . PRO A 1 77 ? 16.309 -0.395 -28.357 1.00 81.69 77 PRO A C 1
ATOM 635 O O . PRO A 1 77 ? 16.538 -0.919 -27.261 1.00 81.69 77 PRO A O 1
ATOM 638 N N . LYS A 1 78 ? 15.111 0.103 -28.673 1.00 84.69 78 LYS A N 1
ATOM 639 C CA . LYS A 1 78 ? 13.955 0.082 -27.775 1.00 84.69 78 LYS A CA 1
ATOM 640 C C . LYS A 1 78 ? 13.259 -1.280 -27.815 1.00 84.69 78 LYS A C 1
ATOM 642 O O . LYS A 1 78 ? 12.269 -1.484 -28.509 1.00 84.69 78 LYS A O 1
ATOM 647 N N . LEU A 1 79 ? 13.801 -2.228 -27.063 1.00 85.56 79 LEU A N 1
ATOM 648 C CA . LEU A 1 79 ? 13.226 -3.566 -26.923 1.00 85.56 79 LEU A CA 1
ATOM 649 C C . LEU A 1 79 ? 11.867 -3.541 -26.189 1.00 85.56 79 LEU A C 1
ATOM 651 O O . LEU A 1 79 ? 11.588 -2.597 -25.450 1.00 85.56 79 LEU A O 1
ATOM 655 N N . PRO A 1 80 ? 11.016 -4.572 -26.362 1.00 86.25 80 PRO A N 1
ATOM 656 C CA . PRO A 1 80 ? 9.758 -4.667 -25.630 1.00 86.25 80 PRO A CA 1
ATOM 657 C C . PRO A 1 80 ? 9.999 -4.842 -24.120 1.00 86.25 80 PRO A C 1
ATOM 659 O O . PRO A 1 80 ? 10.889 -5.591 -23.706 1.00 86.25 80 PRO A O 1
ATOM 662 N N . ASP A 1 81 ? 9.153 -4.198 -23.308 1.00 87.94 81 ASP A N 1
ATOM 663 C CA . ASP A 1 81 ? 9.181 -4.208 -21.834 1.00 87.94 81 ASP A CA 1
ATOM 664 C C . ASP A 1 81 ? 8.692 -5.551 -21.236 1.00 87.94 81 ASP A C 1
ATOM 666 O O . ASP A 1 81 ? 7.721 -5.623 -20.474 1.00 87.94 81 ASP A O 1
ATOM 670 N N . GLN A 1 82 ? 9.349 -6.648 -21.613 1.00 86.38 82 GLN A N 1
ATOM 671 C CA . GLN A 1 82 ? 9.049 -8.000 -21.138 1.00 86.38 82 GLN A CA 1
ATOM 672 C C . GLN A 1 82 ? 9.983 -8.420 -19.995 1.00 86.38 82 GLN A C 1
ATOM 674 O O . GLN A 1 82 ? 11.195 -8.157 -20.048 1.00 86.38 82 GLN A O 1
ATOM 679 N N . PRO A 1 83 ? 9.460 -9.118 -18.971 1.00 86.38 83 PRO A N 1
ATOM 680 C CA . PRO A 1 83 ? 10.258 -9.563 -17.847 1.00 86.38 83 PRO A CA 1
ATOM 681 C C . PRO A 1 83 ? 11.140 -10.738 -18.278 1.00 86.38 83 PRO A C 1
ATOM 683 O O . PRO A 1 83 ? 10.805 -11.516 -19.172 1.00 86.38 83 PRO A O 1
ATOM 686 N N . HIS A 1 84 ? 12.277 -10.924 -17.611 1.00 85.06 84 HIS A N 1
ATOM 687 C CA . HIS A 1 84 ? 13.217 -11.980 -17.994 1.00 85.06 84 HIS A CA 1
ATOM 688 C C . HIS A 1 84 ? 12.655 -13.407 -17.784 1.00 85.06 84 HIS A C 1
ATOM 690 O O . HIS A 1 84 ? 13.207 -14.353 -18.338 1.00 85.06 84 HIS A O 1
ATOM 696 N N . HIS A 1 85 ? 11.549 -13.558 -17.041 1.00 82.56 85 HIS A N 1
ATOM 697 C CA . HIS A 1 85 ? 10.814 -14.820 -16.850 1.00 82.56 85 HIS A CA 1
ATOM 698 C C . HIS A 1 85 ? 10.098 -15.328 -18.104 1.00 82.56 85 HIS A C 1
ATOM 700 O O . HIS A 1 85 ? 9.882 -16.529 -18.231 1.00 82.56 85 HIS A O 1
ATOM 706 N N . GLU A 1 86 ? 9.700 -14.428 -19.005 1.00 84.44 86 GLU A N 1
ATOM 707 C CA . GLU A 1 86 ? 8.973 -14.783 -20.232 1.00 84.44 86 GLU A CA 1
ATOM 708 C C . GLU A 1 86 ? 9.897 -15.143 -21.392 1.00 84.44 86 GLU A C 1
ATOM 710 O O . GLU A 1 86 ? 9.454 -15.718 -22.386 1.00 84.44 86 GLU A O 1
ATOM 715 N N . ARG A 1 87 ? 11.185 -14.809 -21.271 1.00 80.44 87 ARG A N 1
ATOM 716 C CA . ARG A 1 87 ? 12.163 -15.060 -22.325 1.00 80.44 87 ARG A CA 1
ATOM 717 C C . ARG A 1 87 ? 12.462 -16.544 -22.450 1.00 80.44 87 ARG A C 1
ATOM 719 O O . ARG A 1 87 ? 12.524 -17.267 -21.455 1.00 80.44 87 ARG A O 1
ATOM 726 N N . ASP A 1 88 ? 12.723 -16.974 -23.681 1.00 82.38 88 ASP A N 1
ATOM 727 C CA . ASP A 1 88 ? 13.213 -18.323 -23.939 1.00 82.38 88 ASP A CA 1
ATOM 728 C C . ASP A 1 88 ? 14.603 -18.501 -23.291 1.00 82.38 88 ASP A C 1
ATOM 730 O O . ASP A 1 88 ? 15.534 -17.763 -23.631 1.00 82.38 88 ASP A O 1
ATOM 734 N N . PRO A 1 89 ? 14.793 -19.481 -22.386 1.00 79.81 89 PRO A N 1
ATOM 735 C CA . PRO A 1 89 ? 16.096 -19.767 -21.790 1.00 79.81 89 PRO A CA 1
ATOM 736 C C . PRO A 1 89 ? 17.200 -20.107 -22.804 1.00 79.81 89 PRO A C 1
ATOM 738 O O . PRO A 1 89 ? 18.381 -20.068 -22.454 1.00 79.81 89 PRO A O 1
ATOM 741 N N . TRP A 1 90 ? 16.837 -20.499 -24.031 1.00 77.06 90 TRP A N 1
ATOM 742 C CA . TRP A 1 90 ? 17.771 -21.031 -25.027 1.00 77.06 90 TRP A CA 1
ATOM 743 C C . TRP A 1 90 ? 18.285 -20.003 -26.041 1.00 77.06 90 TRP A C 1
ATOM 745 O O . TRP A 1 90 ? 19.230 -20.317 -26.770 1.00 77.06 90 TRP A O 1
ATOM 755 N N . TYR A 1 91 ? 17.715 -18.796 -26.098 1.00 74.00 91 TYR A N 1
ATOM 756 C CA . TYR A 1 91 ? 18.076 -17.783 -27.092 1.00 74.00 91 TYR A CA 1
ATOM 757 C C . TYR A 1 91 ? 18.775 -16.574 -26.458 1.00 74.00 91 TYR A C 1
ATOM 759 O O . TYR A 1 91 ? 18.405 -16.104 -25.384 1.00 74.00 91 TYR A O 1
ATOM 767 N N . GLN A 1 92 ? 19.819 -16.072 -27.121 1.00 70.50 92 GLN A N 1
ATOM 768 C CA . GLN A 1 92 ? 20.578 -14.906 -26.665 1.00 70.50 92 GLN A CA 1
ATOM 769 C C . GLN A 1 92 ? 20.098 -13.663 -27.410 1.00 70.50 92 GLN A C 1
ATOM 771 O O . GLN A 1 92 ? 20.497 -13.413 -28.545 1.00 70.50 92 GLN A O 1
ATOM 776 N N . GLU A 1 93 ? 19.223 -12.901 -26.764 1.00 75.50 93 GLU A N 1
ATOM 777 C CA . GLU A 1 93 ? 18.709 -11.623 -27.261 1.00 75.50 93 GLU A CA 1
ATOM 778 C C . GLU A 1 93 ? 19.568 -10.444 -26.778 1.00 75.50 93 GLU A C 1
ATOM 780 O O . GLU A 1 93 ? 20.238 -10.556 -25.742 1.00 75.50 93 GLU A O 1
ATOM 785 N N . PRO A 1 94 ? 19.531 -9.290 -27.473 1.00 82.69 94 PRO A N 1
ATOM 786 C CA . PRO A 1 94 ? 20.090 -8.055 -26.941 1.00 82.69 94 PRO A CA 1
ATOM 787 C C . PRO A 1 94 ? 19.492 -7.719 -25.565 1.00 82.69 94 PRO A C 1
ATOM 789 O O . PRO A 1 94 ? 18.352 -8.054 -25.219 1.00 82.69 94 PRO A O 1
ATOM 792 N N . MET A 1 95 ? 20.309 -7.079 -24.732 1.00 84.38 95 MET A N 1
ATOM 793 C CA . MET A 1 95 ? 19.909 -6.701 -23.381 1.00 84.38 95 MET A CA 1
ATOM 794 C C . MET A 1 95 ? 18.886 -5.559 -23.441 1.00 84.38 95 MET A C 1
ATOM 796 O O . MET A 1 95 ? 18.964 -4.698 -24.306 1.00 84.38 95 MET A O 1
ATOM 800 N N . HIS A 1 96 ? 17.902 -5.558 -22.541 1.00 87.31 96 HIS A N 1
ATOM 801 C CA . HIS A 1 96 ? 16.975 -4.430 -22.413 1.00 87.31 96 HIS A CA 1
ATOM 802 C C . HIS A 1 96 ? 17.672 -3.262 -21.708 1.00 87.31 96 HIS A C 1
ATOM 804 O O . HIS A 1 96 ? 18.454 -3.494 -20.787 1.00 87.31 96 HIS A O 1
ATOM 810 N N . TRP A 1 97 ? 17.356 -2.013 -22.062 1.00 85.69 97 TRP A N 1
ATOM 811 C CA . TRP A 1 97 ? 17.937 -0.840 -21.394 1.00 85.69 97 TRP A CA 1
ATOM 812 C C . TRP A 1 97 ? 17.691 -0.872 -19.874 1.00 85.69 97 TRP A C 1
ATOM 814 O O . TRP A 1 97 ? 18.611 -0.780 -19.064 1.00 85.69 97 TRP A O 1
ATOM 824 N N . HIS A 1 98 ? 16.441 -1.122 -19.475 1.00 88.31 98 HIS A N 1
ATOM 825 C CA . HIS A 1 98 ? 16.039 -1.319 -18.078 1.00 88.31 98 HIS A CA 1
ATOM 826 C C . HIS A 1 98 ? 16.181 -2.775 -17.596 1.00 88.31 98 HIS A C 1
ATOM 828 O O . HIS A 1 98 ? 15.341 -3.262 -16.839 1.00 88.31 98 HIS A O 1
ATOM 834 N N . PHE A 1 99 ? 17.221 -3.496 -18.026 1.00 87.19 99 PHE A N 1
ATOM 835 C CA . PHE A 1 99 ? 17.427 -4.901 -17.643 1.00 87.19 99 PHE A CA 1
ATOM 836 C C . PHE A 1 99 ? 17.448 -5.130 -16.120 1.00 87.19 99 PHE A C 1
ATOM 838 O O . PHE A 1 99 ? 16.897 -6.122 -15.651 1.00 87.19 99 PHE A O 1
ATOM 845 N N . ASP A 1 100 ? 18.005 -4.200 -15.335 1.00 90.00 100 ASP A N 1
ATOM 846 C CA . ASP A 1 100 ? 18.022 -4.293 -13.863 1.00 90.00 100 ASP A CA 1
ATOM 847 C C . ASP A 1 100 ? 16.608 -4.314 -13.245 1.00 90.00 100 ASP A C 1
ATOM 849 O O . ASP A 1 100 ? 16.364 -4.972 -12.233 1.00 90.00 100 ASP A O 1
ATOM 853 N N . MET A 1 101 ? 15.635 -3.652 -13.879 1.00 90.94 101 MET A N 1
ATOM 854 C CA . MET A 1 101 ? 14.248 -3.629 -13.406 1.00 90.94 101 MET A CA 1
ATOM 855 C C . MET A 1 101 ? 13.505 -4.934 -13.717 1.00 90.94 101 MET A C 1
ATOM 857 O O . MET A 1 101 ? 12.719 -5.404 -12.894 1.00 90.94 101 MET A O 1
ATOM 861 N N . PHE A 1 102 ? 13.784 -5.527 -14.879 1.00 89.44 102 PHE A N 1
ATOM 862 C CA . PHE A 1 102 ? 13.117 -6.726 -15.403 1.00 89.44 102 PHE A CA 1
ATOM 863 C C . PHE A 1 102 ? 13.843 -8.034 -15.063 1.00 89.44 102 PHE A C 1
ATOM 865 O O . PHE A 1 102 ? 13.624 -9.073 -15.692 1.00 89.44 102 PHE A O 1
ATOM 872 N N . LEU A 1 103 ? 14.712 -7.997 -14.054 1.00 88.25 103 LEU A N 1
ATOM 873 C CA . LEU A 1 103 ? 15.381 -9.178 -13.527 1.00 88.25 103 LEU A CA 1
ATOM 874 C C . LEU A 1 103 ? 14.374 -10.155 -12.893 1.00 88.25 103 LEU A C 1
ATOM 876 O O . LEU A 1 103 ? 13.327 -9.751 -12.388 1.00 88.25 103 LEU A O 1
ATOM 880 N N . TRP A 1 104 ? 14.743 -11.437 -12.794 1.00 84.19 104 TRP A N 1
ATOM 881 C CA . TRP A 1 104 ? 13.868 -12.490 -12.243 1.00 84.19 104 TRP A CA 1
ATOM 882 C C . TRP A 1 104 ? 13.382 -12.210 -10.809 1.00 84.19 104 TRP A C 1
ATOM 884 O O . TRP A 1 104 ? 12.361 -12.723 -10.366 1.00 84.19 104 TRP A O 1
ATOM 894 N N . THR A 1 105 ? 14.121 -11.412 -10.044 1.00 89.38 105 THR A N 1
ATOM 895 C CA . THR A 1 105 ? 13.834 -11.129 -8.630 1.00 89.38 105 THR A CA 1
ATOM 896 C C . THR A 1 105 ? 13.093 -9.810 -8.407 1.00 89.38 105 THR A C 1
ATOM 898 O O . THR A 1 105 ? 12.951 -9.382 -7.258 1.00 89.38 105 THR A O 1
ATOM 901 N N . ARG A 1 106 ? 12.693 -9.122 -9.481 1.00 90.06 106 ARG A N 1
ATOM 902 C CA . ARG A 1 106 ? 12.244 -7.727 -9.448 1.00 90.06 106 ARG A CA 1
ATOM 903 C C . ARG A 1 106 ? 10.811 -7.586 -9.959 1.00 90.06 106 ARG A C 1
ATOM 905 O O . ARG A 1 106 ? 9.908 -8.188 -9.385 1.00 90.06 106 ARG A O 1
ATOM 912 N N . VAL A 1 107 ? 10.601 -6.717 -10.947 1.00 90.44 107 VAL A N 1
ATOM 913 C CA . VAL A 1 107 ? 9.285 -6.386 -11.482 1.00 90.44 107 VAL A CA 1
ATOM 914 C C . VAL A 1 107 ? 8.885 -7.453 -12.485 1.00 90.44 107 VAL A C 1
ATOM 916 O O . VAL A 1 107 ? 9.637 -7.768 -13.405 1.00 90.44 107 VAL A O 1
ATOM 919 N N . ASP A 1 108 ? 7.684 -7.983 -12.295 1.00 89.94 108 ASP A N 1
ATOM 920 C CA . ASP A 1 108 ? 7.070 -8.938 -13.201 1.00 89.94 108 ASP A CA 1
ATOM 921 C C . ASP A 1 108 ? 5.897 -8.269 -13.924 1.00 89.94 108 ASP A C 1
ATOM 923 O O . ASP A 1 108 ? 4.973 -7.758 -13.285 1.00 89.94 108 ASP A O 1
ATOM 927 N N . THR A 1 109 ? 5.967 -8.239 -15.252 1.00 89.12 109 THR A N 1
ATOM 928 C CA . THR A 1 109 ? 4.914 -7.734 -16.145 1.00 89.12 109 THR A CA 1
ATOM 929 C C . THR A 1 109 ? 4.132 -8.868 -16.806 1.00 89.12 109 THR A C 1
ATOM 931 O O . THR A 1 109 ? 3.361 -8.611 -17.732 1.00 89.12 109 THR A O 1
ATOM 934 N N . SER A 1 110 ? 4.287 -10.103 -16.315 1.00 88.56 110 SER A N 1
ATOM 935 C CA . SER A 1 110 ? 3.624 -11.261 -16.897 1.00 88.56 110 SER A CA 1
ATOM 936 C C . SER A 1 110 ? 2.094 -11.167 -16.860 1.00 88.56 110 SER A C 1
ATOM 938 O O . SER A 1 110 ? 1.506 -10.634 -15.905 1.00 88.56 110 SER A O 1
ATOM 940 N N . PRO A 1 111 ? 1.398 -11.657 -17.903 1.00 90.75 111 PRO A N 1
ATOM 941 C CA . PRO A 1 111 ? -0.046 -11.575 -17.975 1.00 90.75 111 PRO A CA 1
ATOM 942 C C . PRO A 1 111 ? -0.666 -12.483 -16.914 1.00 90.75 111 PRO A C 1
ATOM 944 O O . PRO A 1 111 ? -0.513 -13.706 -16.919 1.00 90.75 111 PRO A O 1
ATOM 947 N N . THR A 1 112 ? -1.424 -11.882 -16.004 1.00 92.12 112 THR A N 1
ATOM 948 C CA . THR A 1 112 ? -2.183 -12.615 -14.993 1.00 92.12 112 THR A CA 1
ATOM 949 C C . THR A 1 112 ? -3.555 -13.030 -15.530 1.00 92.12 112 THR A C 1
ATOM 951 O O . THR A 1 112 ? -4.102 -12.443 -16.463 1.00 92.12 112 THR A O 1
ATOM 954 N N . VAL A 1 113 ? -4.152 -14.062 -14.924 1.00 95.19 113 VAL A N 1
ATOM 955 C CA . VAL A 1 113 ? -5.464 -14.592 -15.353 1.00 95.19 113 VAL A CA 1
ATOM 956 C C . VAL A 1 113 ? -6.622 -13.607 -15.144 1.00 95.19 113 VAL A C 1
ATOM 958 O O . VAL A 1 113 ? -7.675 -13.758 -15.760 1.00 95.19 113 VAL A O 1
ATOM 961 N N . VAL A 1 114 ? -6.451 -12.611 -14.267 1.00 95.50 114 VAL A N 1
ATOM 962 C CA . VAL A 1 114 ? -7.456 -11.586 -13.966 1.00 95.50 114 VAL A CA 1
ATOM 963 C C . VAL A 1 114 ? -6.945 -10.231 -14.426 1.00 95.50 114 VAL A C 1
ATOM 965 O O . VAL A 1 114 ? -5.823 -9.845 -14.132 1.00 95.50 114 VAL A O 1
ATOM 968 N N . HIS A 1 115 ? -7.806 -9.462 -15.084 1.00 96.75 115 HIS A N 1
ATOM 969 C CA . HIS A 1 115 ? -7.477 -8.108 -15.507 1.00 96.75 115 HIS A CA 1
ATOM 970 C C . HIS A 1 115 ? -7.124 -7.185 -14.320 1.00 96.75 115 HIS A C 1
ATOM 972 O O . HIS A 1 115 ? -7.828 -7.163 -13.305 1.00 96.75 115 HIS A O 1
ATOM 978 N N . TRP A 1 116 ? -6.077 -6.366 -14.478 1.00 94.75 116 TRP A N 1
ATOM 979 C CA . TRP A 1 116 ? -5.513 -5.507 -13.425 1.00 94.75 116 TRP A CA 1
ATOM 980 C C . TRP A 1 116 ? -6.549 -4.618 -12.728 1.00 94.75 116 TRP A C 1
ATOM 982 O O . TRP A 1 116 ? -6.679 -4.640 -11.503 1.00 94.75 116 TRP A O 1
ATOM 992 N N . HIS A 1 117 ? -7.359 -3.888 -13.502 1.00 96.75 117 HIS A N 1
ATOM 993 C CA . HIS A 1 117 ? -8.374 -2.995 -12.934 1.00 96.75 117 HIS A CA 1
ATOM 994 C C . HIS A 1 117 ? -9.406 -3.753 -12.091 1.00 96.75 117 HIS A C 1
ATOM 996 O O . HIS A 1 117 ? -9.852 -3.255 -11.058 1.00 96.75 117 HIS A O 1
ATOM 1002 N N . THR A 1 118 ? -9.745 -4.980 -12.489 1.00 96.94 118 THR A N 1
ATOM 1003 C CA . THR A 1 118 ? -10.672 -5.839 -11.748 1.00 96.94 118 THR A CA 1
ATOM 1004 C C . THR A 1 118 ? -10.078 -6.228 -10.395 1.00 96.94 118 THR A C 1
ATOM 1006 O O . THR A 1 118 ? -10.755 -6.105 -9.373 1.00 96.94 118 THR A O 1
ATOM 1009 N N . MET A 1 119 ? -8.796 -6.612 -10.355 1.00 97.19 119 MET A N 1
ATOM 1010 C CA . MET A 1 119 ? -8.089 -6.907 -9.102 1.00 97.19 119 MET A CA 1
ATOM 1011 C C . MET A 1 119 ? -8.061 -5.691 -8.166 1.00 97.19 119 MET A C 1
ATOM 1013 O O . MET A 1 119 ? -8.421 -5.814 -6.993 1.00 97.19 119 MET A O 1
ATOM 1017 N N . CYS A 1 120 ? -7.708 -4.509 -8.685 1.00 97.12 120 CYS A N 1
ATOM 1018 C CA . CYS A 1 120 ? -7.684 -3.274 -7.900 1.00 97.12 120 CYS A CA 1
ATOM 1019 C C . CYS A 1 120 ? -9.064 -2.930 -7.326 1.00 97.12 120 CYS A C 1
ATOM 1021 O O . CYS A 1 120 ? -9.174 -2.624 -6.139 1.00 97.12 120 CYS A O 1
ATOM 1023 N N . HIS A 1 121 ? -10.129 -3.011 -8.128 1.00 97.31 121 HIS A N 1
ATOM 1024 C CA . HIS A 1 121 ? -11.481 -2.718 -7.653 1.00 97.31 121 HIS A CA 1
ATOM 1025 C C . HIS A 1 121 ? -11.928 -3.666 -6.542 1.00 97.31 121 HIS A C 1
ATOM 1027 O O . HIS A 1 121 ? -12.448 -3.195 -5.533 1.00 97.31 121 HIS A O 1
ATOM 1033 N N . HIS A 1 122 ? -11.691 -4.973 -6.680 1.00 97.88 122 HIS A N 1
ATOM 1034 C CA . HIS A 1 122 ? -12.017 -5.927 -5.618 1.00 97.88 122 HIS A CA 1
ATOM 1035 C C . HIS A 1 122 ? -11.243 -5.640 -4.331 1.00 97.88 122 HIS A C 1
ATOM 1037 O O . HIS A 1 122 ? -11.836 -5.645 -3.252 1.00 97.88 122 HIS A O 1
ATOM 1043 N N . PHE A 1 123 ? -9.948 -5.339 -4.443 1.00 97.69 123 PHE A N 1
ATOM 1044 C CA . PHE A 1 123 ? -9.103 -5.018 -3.297 1.00 97.69 123 PHE A CA 1
ATOM 1045 C C . PHE A 1 123 ? -9.595 -3.768 -2.551 1.00 97.69 123 PHE A C 1
ATOM 1047 O O . PHE A 1 123 ? -9.831 -3.817 -1.341 1.00 97.69 123 PHE A O 1
ATOM 1054 N N . PHE A 1 124 ? -9.824 -2.665 -3.267 1.00 98.00 124 PHE A N 1
ATOM 1055 C CA . PHE A 1 124 ? -10.275 -1.416 -2.650 1.00 98.00 124 PHE A CA 1
ATOM 1056 C C . PHE A 1 124 ? -11.714 -1.485 -2.139 1.00 98.00 124 PHE A C 1
ATOM 1058 O O . PHE A 1 124 ? -12.003 -0.934 -1.078 1.00 98.00 124 PHE A O 1
ATOM 1065 N N . LEU A 1 125 ? -12.608 -2.191 -2.838 1.00 98.31 125 LEU A N 1
ATOM 1066 C CA . LEU A 1 125 ? -13.978 -2.405 -2.374 1.00 98.31 125 LEU A CA 1
ATOM 1067 C C . LEU A 1 125 ? -13.986 -3.210 -1.077 1.00 98.31 125 LEU A C 1
ATOM 1069 O O . LEU A 1 125 ? -14.681 -2.833 -0.137 1.00 98.31 125 LEU A O 1
ATOM 1073 N N . PHE A 1 126 ? -13.193 -4.280 -1.000 1.00 98.25 126 PHE A N 1
ATOM 1074 C CA . PHE A 1 126 ? -13.111 -5.102 0.202 1.00 98.25 126 PHE A CA 1
ATOM 1075 C C . PHE A 1 126 ? -12.596 -4.302 1.401 1.00 98.25 126 PHE A C 1
ATOM 1077 O O . PHE A 1 126 ? -13.244 -4.282 2.446 1.00 98.25 126 PHE A O 1
ATOM 1084 N N . ILE A 1 127 ? -11.478 -3.586 1.245 1.00 98.38 127 ILE A N 1
ATOM 1085 C CA . ILE A 1 127 ? -10.922 -2.760 2.327 1.00 98.38 127 ILE A CA 1
ATOM 1086 C C . ILE A 1 127 ? -11.899 -1.652 2.725 1.00 98.38 127 ILE A C 1
ATOM 1088 O O . ILE A 1 127 ? -12.161 -1.463 3.913 1.00 98.38 127 ILE A O 1
ATOM 1092 N N . GLY A 1 128 ? -12.482 -0.953 1.748 1.00 98.38 128 GLY A N 1
ATOM 1093 C CA . GLY A 1 128 ? -13.477 0.085 2.003 1.00 98.38 128 GLY A CA 1
ATOM 1094 C C . GLY A 1 128 ? -14.692 -0.452 2.759 1.00 98.38 128 GLY A C 1
ATOM 1095 O O . GLY A 1 128 ? -15.151 0.171 3.713 1.00 98.38 128 GLY A O 1
ATOM 1096 N N . PHE A 1 129 ? -15.169 -1.644 2.395 1.00 98.38 129 PHE A N 1
ATOM 1097 C CA . PHE A 1 129 ? -16.291 -2.296 3.062 1.00 98.38 129 PHE A CA 1
ATOM 1098 C C . PHE A 1 129 ? -15.960 -2.713 4.499 1.00 98.38 129 PHE A C 1
ATOM 1100 O O . PHE A 1 129 ? -16.758 -2.473 5.403 1.00 98.38 129 PHE A O 1
ATOM 1107 N N . VAL A 1 130 ? -14.779 -3.290 4.738 1.00 98.38 130 VAL A N 1
ATOM 1108 C CA . VAL A 1 130 ? -14.339 -3.677 6.088 1.00 98.38 130 VAL A CA 1
ATOM 1109 C C . VAL A 1 130 ? -14.232 -2.451 6.998 1.00 98.38 130 VAL A C 1
ATOM 1111 O O . VAL A 1 130 ? -14.764 -2.465 8.107 1.00 98.38 130 VAL A O 1
ATOM 1114 N N . LEU A 1 131 ? -13.613 -1.366 6.524 1.00 98.12 131 LEU A N 1
ATOM 1115 C CA . LEU A 1 131 ? -13.508 -0.117 7.288 1.00 98.12 131 LEU A CA 1
ATOM 1116 C C . LEU A 1 131 ? -14.881 0.505 7.566 1.00 98.12 131 LEU A C 1
ATOM 1118 O O . LEU A 1 131 ? -15.138 0.973 8.674 1.00 98.12 131 LEU A O 1
ATOM 1122 N N . PHE A 1 132 ? -15.787 0.454 6.592 1.00 97.94 132 PHE A N 1
ATOM 1123 C CA . PHE A 1 132 ? -17.161 0.911 6.764 1.00 97.94 132 PHE A CA 1
ATOM 1124 C C . PHE A 1 132 ? -17.930 0.088 7.812 1.00 97.94 132 PHE A C 1
ATOM 1126 O O . PHE A 1 132 ? -18.631 0.657 8.648 1.00 97.94 132 PHE A O 1
ATOM 1133 N N . MET A 1 133 ? -17.766 -1.239 7.827 1.00 97.69 133 MET A N 1
ATOM 1134 C CA . MET A 1 133 ? -18.370 -2.099 8.851 1.00 97.69 133 MET A CA 1
ATOM 1135 C C . MET A 1 133 ? -17.812 -1.818 10.250 1.00 97.69 133 MET A C 1
ATOM 1137 O O . MET A 1 133 ? -18.580 -1.798 11.209 1.00 97.69 133 MET A O 1
ATOM 1141 N N . PHE A 1 134 ? -16.509 -1.549 10.382 1.00 97.56 134 PHE A N 1
ATOM 1142 C CA . PHE A 1 134 ? -15.931 -1.137 11.665 1.00 97.56 134 PHE A CA 1
ATOM 1143 C C . PHE A 1 134 ? -16.503 0.193 12.155 1.00 97.56 134 PHE A C 1
ATOM 1145 O O . PHE A 1 134 ? -16.868 0.301 13.324 1.00 97.56 134 PHE A O 1
ATOM 1152 N N . TRP A 1 135 ? -16.655 1.168 11.259 1.00 98.00 135 TRP A N 1
ATOM 1153 C CA . TRP A 1 135 ? -17.283 2.446 11.584 1.00 98.00 135 TRP A CA 1
ATOM 1154 C C . TRP A 1 135 ? -18.738 2.280 12.058 1.00 98.00 135 TRP A C 1
ATOM 1156 O O . TRP A 1 135 ? -19.140 2.876 13.057 1.00 98.00 135 TRP A O 1
ATOM 1166 N N . LEU A 1 136 ? -19.520 1.409 11.409 1.00 97.62 136 LEU A N 1
ATOM 1167 C CA . LEU A 1 136 ? -20.863 1.064 11.893 1.00 97.62 136 LEU A CA 1
ATOM 1168 C C . LEU A 1 136 ? -20.836 0.352 13.251 1.00 97.62 136 LEU A C 1
ATOM 1170 O O . LEU A 1 136 ? -21.710 0.599 14.079 1.00 97.62 136 LEU A O 1
ATOM 1174 N N . GLY A 1 137 ? -19.848 -0.512 13.487 1.00 97.50 137 GLY A N 1
ATOM 1175 C CA . GLY A 1 137 ? -19.665 -1.196 14.768 1.00 97.50 137 GLY A CA 1
ATOM 1176 C C . GLY A 1 137 ? -19.362 -0.241 15.926 1.00 97.50 137 GLY A C 1
ATOM 1177 O O . GLY A 1 137 ? -19.783 -0.499 17.051 1.00 97.50 137 GLY A O 1
ATOM 1178 N N . GLU A 1 138 ? -18.687 0.877 15.654 1.00 96.44 138 GLU A N 1
ATOM 1179 C CA . GLU A 1 138 ? -18.462 1.939 16.640 1.00 96.44 138 GLU A CA 1
ATOM 1180 C C . GLU A 1 138 ? -19.727 2.773 16.892 1.00 96.44 138 GLU A C 1
ATOM 1182 O O . GLU A 1 138 ? -20.034 3.089 18.040 1.00 96.44 138 GLU A O 1
ATOM 1187 N N . MET A 1 139 ? -20.499 3.083 15.843 1.00 96.94 139 MET A N 1
ATOM 1188 C CA . MET A 1 139 ? -21.775 3.803 15.970 1.00 96.94 139 MET A CA 1
ATOM 1189 C C . MET A 1 139 ? -22.849 2.997 16.714 1.00 96.94 139 MET A C 1
ATOM 1191 O O . MET A 1 139 ? -23.665 3.570 17.438 1.00 96.94 139 MET A O 1
ATOM 1195 N N . TYR A 1 140 ? -22.852 1.673 16.544 1.00 96.44 140 TYR A N 1
ATOM 1196 C CA . TYR A 1 140 ? -23.813 0.757 17.159 1.00 96.44 140 TYR A CA 1
ATOM 1197 C C . TYR A 1 140 ? -23.098 -0.304 18.006 1.00 96.44 140 TYR A C 1
ATOM 1199 O O . TYR A 1 140 ? -23.064 -1.481 17.629 1.00 96.44 140 TYR A O 1
ATOM 1207 N N . PRO A 1 141 ? -22.531 0.080 19.165 1.00 95.81 141 PRO A N 1
ATOM 1208 C CA . PRO A 1 141 ? -21.804 -0.853 20.005 1.00 95.81 141 PRO A CA 1
ATOM 1209 C C . PRO A 1 141 ? -22.767 -1.861 20.634 1.00 95.81 141 PRO A C 1
ATOM 1211 O O . PRO A 1 141 ? -23.788 -1.510 21.229 1.00 95.81 141 PRO A O 1
ATOM 1214 N N . SER A 1 142 ? -22.410 -3.139 20.551 1.00 95.38 142 SER A N 1
ATOM 1215 C CA . SER A 1 142 ? -23.103 -4.187 21.295 1.00 95.38 142 SER A CA 1
ATOM 1216 C C . SER A 1 142 ? -22.652 -4.155 22.753 1.00 95.38 142 SER A C 1
ATOM 1218 O O . SER A 1 142 ? -21.470 -4.336 23.043 1.00 95.38 142 SER A O 1
ATOM 1220 N N . TYR A 1 143 ? -23.593 -3.984 23.677 1.00 94.88 143 TYR A N 1
ATOM 1221 C CA . TYR A 1 143 ? -23.349 -4.077 25.114 1.00 94.88 143 TYR A CA 1
ATOM 1222 C C . TYR A 1 143 ? -24.214 -5.173 25.737 1.00 94.88 143 TYR A C 1
ATOM 1224 O O . TYR A 1 143 ? -25.284 -5.522 25.241 1.00 94.88 143 TYR A O 1
ATOM 1232 N N . ILE A 1 144 ? -23.734 -5.742 26.838 1.00 96.00 144 ILE A N 1
ATOM 1233 C CA . ILE A 1 144 ? -24.499 -6.716 27.620 1.00 96.00 144 ILE A CA 1
ATOM 1234 C C . ILE A 1 144 ? -25.511 -5.920 28.459 1.00 96.00 144 ILE A C 1
ATOM 1236 O O . ILE A 1 144 ? -25.106 -4.907 29.032 1.00 96.00 144 ILE A O 1
ATOM 1240 N N . PRO A 1 145 ? -26.792 -6.331 28.558 1.00 95.06 145 PRO A N 1
ATOM 1241 C CA . PRO A 1 145 ? -27.837 -5.592 29.274 1.00 95.06 145 PRO A CA 1
ATOM 1242 C C . PRO A 1 145 ? -27.669 -5.701 30.798 1.00 95.06 145 PRO A C 1
ATOM 1244 O O . PRO A 1 145 ? -28.481 -6.293 31.503 1.00 95.06 145 PRO A O 1
ATOM 1247 N N . MET A 1 146 ? -26.576 -5.140 31.300 1.00 93.94 146 MET A N 1
ATOM 1248 C CA . MET A 1 146 ? -26.186 -5.095 32.701 1.00 93.94 146 MET A CA 1
ATOM 1249 C C . MET A 1 146 ? -25.951 -3.636 33.083 1.00 93.94 146 MET A C 1
ATOM 1251 O O . MET A 1 146 ? -25.499 -2.831 32.267 1.00 93.94 146 MET A O 1
ATOM 1255 N N . GLY A 1 147 ? -26.256 -3.293 34.333 1.00 90.56 147 GLY A N 1
ATOM 1256 C CA . GLY A 1 147 ? -25.912 -1.983 34.874 1.00 90.56 147 GLY A CA 1
ATOM 1257 C C . GLY A 1 147 ? -24.397 -1.765 34.931 1.00 90.56 147 GLY A C 1
ATOM 1258 O O . GLY A 1 147 ? -23.604 -2.705 34.830 1.00 90.56 147 GLY A O 1
ATOM 1259 N N . LEU A 1 148 ? -23.992 -0.509 35.130 1.00 91.62 148 LEU A N 1
ATOM 1260 C CA . LEU A 1 148 ? -22.593 -0.176 35.389 1.00 91.62 148 LEU A CA 1
ATOM 1261 C C . LEU A 1 148 ? -22.100 -0.915 36.637 1.00 91.62 148 LEU A C 1
ATOM 1263 O O . LEU A 1 148 ? -22.822 -1.056 37.626 1.00 91.62 148 LEU A O 1
ATOM 1267 N N . LYS A 1 149 ? -20.850 -1.377 36.596 1.00 91.88 149 LYS A N 1
ATOM 1268 C CA . LYS A 1 149 ? -20.242 -2.076 37.726 1.00 91.88 149 LYS A CA 1
ATOM 1269 C C . LYS A 1 149 ? -20.098 -1.122 38.912 1.00 91.88 149 LYS A C 1
ATOM 1271 O O . LYS A 1 149 ? -19.446 -0.088 38.801 1.00 91.88 149 LYS A O 1
ATOM 1276 N N . GLN A 1 150 ? -20.700 -1.497 40.036 1.00 92.19 150 GLN A N 1
ATOM 1277 C CA . GLN A 1 150 ? -20.629 -0.748 41.285 1.00 92.19 150 GLN A CA 1
ATOM 1278 C C . GLN A 1 150 ? -19.342 -1.080 42.044 1.00 92.19 150 GLN A C 1
ATOM 1280 O O . GLN A 1 150 ? -18.926 -2.239 42.117 1.00 92.19 150 GLN A O 1
ATOM 1285 N N . TYR A 1 151 ? -18.724 -0.050 42.616 1.00 92.19 151 TYR A N 1
ATOM 1286 C CA . TYR A 1 151 ? -17.441 -0.123 43.305 1.00 92.19 151 TYR A CA 1
ATOM 1287 C C . TYR A 1 151 ? -17.534 0.551 44.691 1.00 92.19 151 TYR A C 1
ATOM 1289 O O . TYR A 1 151 ? -18.123 1.630 44.792 1.00 92.19 151 TYR A O 1
ATOM 1297 N N . PRO A 1 152 ? -16.999 -0.058 45.769 1.00 91.56 152 PRO A N 1
ATOM 1298 C CA . PRO A 1 152 ? -17.023 0.525 47.116 1.00 91.56 152 PRO A CA 1
ATOM 1299 C C . PRO A 1 152 ? -16.060 1.721 47.261 1.00 91.56 152 PRO A C 1
ATOM 1301 O O . PRO A 1 152 ? -15.285 2.020 46.356 1.00 91.56 152 PRO A O 1
ATOM 1304 N N . TYR A 1 153 ? -16.107 2.399 48.416 1.00 89.94 153 TYR A N 1
ATOM 1305 C CA . TYR A 1 153 ? -15.172 3.474 48.799 1.00 89.94 153 TYR A CA 1
ATOM 1306 C C . TYR A 1 153 ? -15.051 4.611 47.765 1.00 89.94 153 TYR A C 1
ATOM 1308 O O . TYR A 1 153 ? -13.956 4.938 47.313 1.00 89.94 153 TYR A O 1
ATOM 1316 N N . ASN A 1 154 ? -16.182 5.213 47.374 1.00 90.31 154 ASN A N 1
ATOM 1317 C CA . ASN A 1 154 ? -16.238 6.299 46.386 1.00 90.31 154 ASN A CA 1
ATOM 1318 C C . ASN A 1 154 ? -15.509 5.949 45.071 1.00 90.31 154 ASN A C 1
ATOM 1320 O O . ASN A 1 154 ? -14.641 6.691 44.618 1.00 90.31 154 ASN A O 1
ATOM 1324 N N . ASN A 1 155 ? -15.860 4.803 44.468 1.00 91.06 155 ASN A N 1
ATOM 1325 C CA . ASN A 1 155 ? -15.211 4.245 43.272 1.00 91.06 155 ASN A CA 1
ATOM 1326 C C . ASN A 1 155 ? -13.707 3.956 43.438 1.00 91.06 155 ASN A C 1
ATOM 1328 O O . ASN A 1 155 ? -12.942 4.148 42.494 1.00 91.06 155 ASN A O 1
ATOM 1332 N N . LEU A 1 156 ? -13.288 3.448 44.603 1.00 91.00 156 LEU A N 1
ATOM 1333 C CA . LEU A 1 156 ? -11.881 3.149 44.911 1.00 91.00 156 LEU A CA 1
ATOM 1334 C C . LEU A 1 156 ? -10.960 4.367 44.696 1.00 91.00 156 LEU A C 1
ATOM 1336 O O . LEU A 1 156 ? -9.909 4.274 44.058 1.00 91.00 156 LEU A O 1
ATOM 1340 N N . TYR A 1 157 ? -11.378 5.543 45.171 1.00 89.88 157 TYR A N 1
ATOM 1341 C CA . TYR A 1 157 ? -10.666 6.797 44.906 1.00 89.88 157 TYR A CA 1
ATOM 1342 C C . TYR A 1 157 ? -9.190 6.756 45.334 1.00 89.88 157 TYR A C 1
ATOM 1344 O O . TYR A 1 157 ? -8.323 7.212 44.591 1.00 89.88 157 TYR A O 1
ATOM 1352 N N . LEU A 1 158 ? -8.886 6.185 46.503 1.00 89.69 158 LEU A N 1
ATOM 1353 C CA . LEU A 1 158 ? -7.512 6.118 47.012 1.00 89.69 158 LEU A CA 1
ATOM 1354 C C . LE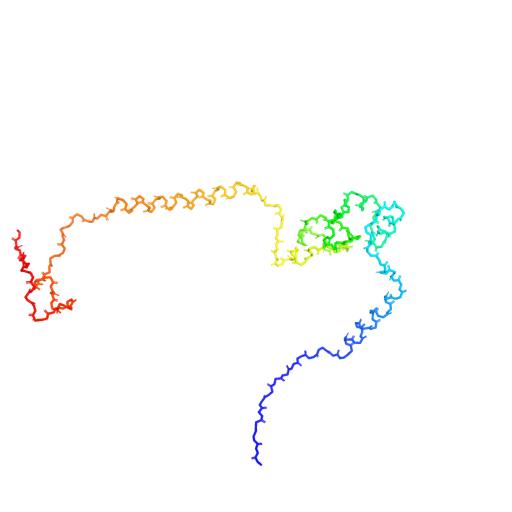U A 1 158 ? -6.662 5.120 46.215 1.00 89.69 158 LEU A C 1
ATOM 1356 O O . LEU A 1 158 ? -5.495 5.378 45.932 1.00 89.69 158 LEU A O 1
ATOM 1360 N N . GLU A 1 159 ? -7.246 3.996 45.812 1.00 90.56 159 GLU A N 1
ATOM 1361 C CA . GLU A 1 159 ? -6.562 2.930 45.084 1.00 90.56 159 GLU A CA 1
ATOM 1362 C C . GLU A 1 159 ? -6.336 3.279 43.605 1.00 90.56 159 GLU A C 1
ATOM 1364 O O . GLU A 1 159 ? -5.380 2.795 43.001 1.00 90.56 159 GLU A O 1
ATOM 1369 N N . GLN A 1 160 ? -7.170 4.148 43.025 1.00 92.19 160 GLN A N 1
ATOM 1370 C CA . GLN A 1 160 ? -7.001 4.681 41.666 1.00 92.19 160 GLN A CA 1
ATOM 1371 C C . GLN A 1 160 ? -6.027 5.873 41.590 1.00 92.19 160 GLN A C 1
ATOM 1373 O O . GLN A 1 160 ? -5.855 6.457 40.520 1.00 92.19 160 GLN A O 1
ATOM 1378 N N . GLY A 1 161 ? -5.359 6.223 42.697 1.00 91.06 161 GLY A N 1
ATOM 1379 C CA . GLY A 1 161 ? -4.362 7.299 42.743 1.00 91.06 161 GLY A CA 1
ATOM 1380 C C . GLY A 1 161 ? -4.937 8.683 43.052 1.00 91.06 161 GLY A C 1
ATOM 1381 O O . GLY A 1 161 ? -4.323 9.693 42.708 1.00 91.06 161 GLY A O 1
ATOM 1382 N N . GLY A 1 162 ? -6.111 8.741 43.685 1.00 90.12 162 GLY A N 1
ATOM 1383 C CA . GLY A 1 162 ? -6.705 9.972 44.191 1.00 90.12 162 GLY A CA 1
ATOM 1384 C C . GLY A 1 162 ? -5.849 10.643 45.266 1.00 90.12 162 GLY A C 1
ATOM 1385 O O . GLY A 1 162 ? -5.118 9.998 46.017 1.00 90.12 162 GLY A O 1
ATOM 1386 N N . ASP A 1 163 ? -5.945 11.968 45.337 1.00 91.62 163 ASP A N 1
ATOM 1387 C CA . ASP A 1 163 ? -5.202 12.785 46.293 1.00 91.62 163 ASP A CA 1
ATOM 1388 C C . ASP A 1 163 ? -5.771 12.577 47.712 1.00 91.62 163 ASP A C 1
ATOM 1390 O O . ASP A 1 163 ? -6.935 12.930 47.935 1.00 91.62 163 ASP A O 1
ATOM 1394 N N . PRO A 1 164 ? -4.992 12.049 48.680 1.00 88.56 164 PRO A N 1
ATOM 1395 C CA . PRO A 1 164 ? -5.471 11.773 50.037 1.00 88.56 164 PRO A CA 1
ATOM 1396 C C . PRO A 1 164 ? -5.863 13.037 50.806 1.00 88.56 164 PRO A C 1
ATOM 1398 O O . PRO A 1 164 ? -6.563 12.959 51.812 1.00 88.56 164 PRO A O 1
ATOM 1401 N N . SER A 1 165 ? -5.369 14.198 50.365 1.00 88.75 165 SER A N 1
ATOM 1402 C CA . SER A 1 165 ? -5.626 15.485 51.014 1.00 88.75 165 SER A CA 1
ATOM 1403 C C . SER A 1 165 ? -6.986 16.088 50.659 1.00 88.75 165 SER A C 1
ATOM 1405 O O . SER A 1 165 ? -7.419 17.044 51.301 1.00 88.75 165 SER A O 1
ATOM 1407 N N . LYS A 1 166 ? -7.661 15.544 49.641 1.00 88.19 166 LYS A N 1
ATOM 1408 C CA . LYS A 1 166 ? -8.947 16.033 49.146 1.00 88.19 166 LYS A CA 1
ATOM 1409 C C . LYS A 1 166 ? -10.011 14.978 49.363 1.00 88.19 166 LYS A C 1
ATOM 1411 O O . LYS A 1 166 ? -9.823 13.817 49.011 1.00 88.19 166 LYS A O 1
ATOM 1416 N N . GLU A 1 167 ? -11.146 15.401 49.897 1.00 82.69 167 GLU A N 1
ATOM 1417 C CA . GLU A 1 167 ? -12.298 14.521 50.027 1.00 82.69 167 GLU A CA 1
ATOM 1418 C C . GLU A 1 167 ? -12.908 14.264 48.639 1.00 82.69 167 GLU A C 1
ATOM 1420 O O . GLU A 1 167 ? -13.249 15.221 47.932 1.00 82.69 167 GLU A O 1
ATOM 1425 N N . PRO A 1 168 ? -13.020 12.995 48.209 1.00 87.00 168 PRO A N 1
ATOM 1426 C CA . PRO A 1 168 ? -13.663 12.670 46.947 1.00 87.00 168 PRO A CA 1
ATOM 1427 C C . PRO A 1 168 ? -15.178 12.895 47.019 1.00 87.00 168 PRO A C 1
ATOM 1429 O O . PRO A 1 168 ? -15.766 12.823 48.101 1.00 87.00 168 PRO A O 1
ATOM 1432 N N . PRO A 1 169 ? -15.839 13.106 45.867 1.00 83.75 169 PRO A N 1
ATOM 1433 C CA . PRO A 1 169 ? -17.294 13.153 45.813 1.00 83.75 169 PRO A CA 1
ATOM 1434 C C . PRO A 1 169 ? -17.897 11.843 46.346 1.00 83.75 169 PRO A C 1
ATOM 1436 O O . PRO A 1 169 ? -17.435 10.751 46.009 1.00 83.75 169 PRO A O 1
ATOM 1439 N N . GLU A 1 170 ? -18.926 11.950 47.187 1.00 86.75 170 GLU A N 1
ATOM 1440 C CA . GLU A 1 170 ? -19.551 10.793 47.833 1.00 86.75 170 GLU A CA 1
ATOM 1441 C C . GLU A 1 170 ? -20.384 9.987 46.818 1.00 86.75 170 GLU A C 1
ATOM 1443 O O . GLU A 1 170 ? -21.371 10.485 46.275 1.00 86.75 170 GLU A O 1
ATOM 1448 N N . VAL A 1 171 ? -19.999 8.730 46.567 1.00 89.94 171 VAL A N 1
ATOM 1449 C CA . VAL A 1 171 ? -20.710 7.798 45.673 1.00 89.94 171 VAL A CA 1
ATOM 1450 C C . VAL A 1 171 ? -21.267 6.649 46.510 1.00 89.94 171 VAL A C 1
ATOM 1452 O O . VAL A 1 171 ? -20.522 5.792 46.987 1.00 89.94 171 VAL A O 1
ATOM 1455 N N . LYS A 1 172 ? -22.592 6.630 46.694 1.00 89.00 172 LYS A N 1
ATOM 1456 C CA . LYS A 1 172 ? -23.312 5.607 47.465 1.00 89.00 172 LYS A CA 1
ATOM 1457 C C . LYS A 1 172 ? -23.948 4.574 46.537 1.00 89.00 172 LYS A C 1
ATOM 1459 O O . LYS A 1 172 ? -24.702 4.936 45.639 1.00 89.00 172 LYS A O 1
ATOM 1464 N N . ASN A 1 173 ? -23.678 3.295 46.795 1.00 91.00 173 ASN A N 1
ATOM 1465 C CA . ASN A 1 173 ? -24.354 2.170 46.148 1.00 91.00 173 ASN A CA 1
ATOM 1466 C C . ASN A 1 173 ? -25.363 1.576 47.138 1.00 91.00 173 ASN A C 1
ATOM 1468 O O . ASN A 1 173 ? -24.997 1.287 48.276 1.00 91.00 173 ASN A O 1
ATOM 1472 N N . TYR A 1 174 ? -26.614 1.412 46.713 1.00 90.31 174 TYR A N 1
ATOM 1473 C CA . TYR A 1 174 ? -27.685 0.827 47.521 1.00 90.31 174 TYR A CA 1
ATOM 1474 C C . TYR A 1 174 ? -28.052 -0.559 46.983 1.00 90.31 174 TYR A C 1
ATOM 1476 O O . TYR A 1 174 ? -27.906 -0.810 45.786 1.00 90.31 174 TYR A O 1
ATOM 1484 N N . GLU A 1 175 ? -28.535 -1.441 47.859 1.00 89.31 175 GLU A N 1
ATOM 1485 C CA . GLU A 1 175 ? -29.135 -2.713 47.446 1.00 89.31 175 GLU A CA 1
ATOM 1486 C C . GLU A 1 175 ? -30.474 -2.444 46.741 1.00 89.31 175 GLU A C 1
ATOM 1488 O O . GLU A 1 175 ? -31.241 -1.580 47.174 1.00 89.31 175 GLU A O 1
ATOM 1493 N N . ILE A 1 176 ? -30.701 -3.140 45.622 1.00 84.06 176 ILE A N 1
ATOM 1494 C CA . ILE A 1 176 ? -31.880 -3.002 44.751 1.00 84.06 176 ILE A CA 1
ATOM 1495 C C . ILE A 1 176 ? -32.868 -4.122 45.059 1.00 84.06 176 ILE A C 1
ATOM 1497 O O . ILE A 1 176 ? -32.404 -5.281 45.163 1.00 84.06 176 ILE A O 1
#

Sequence (176 aa):
LAVLGKGYIPYFPSAALLYNYQQSLWYIAPTINFEECFNDRTPEERAAAAKKYNMRVEDYEDYEPHPDDDIGYGDYPKLPDQPHHERDPWYQEPMHWHFDMFLWTRVDTSPTVVHWHTMCHHFFLFIGFVLFMFWLGEMYPSYIPMGLKQYPYNNLYLEQGGDPSKEPPEVKNYEI

Secondary structure (DSSP, 8-state):
-----------PPPHHHHHHHHHHHHHHTTTS---------SHHHHHHHHHHTT--HHHHHHS-PPPSSSSS-TT--------TTTS-TT--PPPPTTTTTTSTTS---PPPSS-HHHHHHHHHHHHHHHHHHHHHHHHS----S-PPPP-HHHHHTTTTT--TTSPPPP------